Protein AF-A0A7W0FEU5-F1 (afdb_monomer_lite)

Secondary structure (DSSP, 8-state):
--PPPPPP--GGGSTTTGGG-S-SSHHHHHHHHHHHHHHHHHHHHHHHHHHHHHHHHHTT-S--HHHHHHHHHHHHHHHHHHHHHHHHHHHHHHHHHHTT-

Foldseek 3Di:
DDDDDDDDDDPPVVVVVVVVPPDPPVVVLVVLVVVLVVLVVVLVVLVVVLVVLVVCVVVVHPRPPVVSVVSVVVSVVSVVVSVVSVVVNVVVVVVVVVVPD

Structure (mmCIF, N/CA/C/O backbone):
data_AF-A0A7W0FEU5-F1
#
_entry.id   AF-A0A7W0FEU5-F1
#
loop_
_atom_site.group_PDB
_atom_site.id
_atom_site.type_symbol
_atom_site.label_atom_id
_atom_site.label_alt_id
_atom_site.label_comp_id
_atom_site.label_asym_id
_atom_site.label_entity_id
_atom_site.label_seq_id
_atom_site.pdbx_PDB_ins_code
_atom_site.Cartn_x
_atom_site.Cartn_y
_atom_site.Cartn_z
_atom_site.occupancy
_atom_site.B_iso_or_equiv
_atom_site.auth_seq_id
_atom_site.auth_comp_id
_atom_site.auth_asym_id
_atom_site.auth_atom_id
_atom_site.pdbx_PDB_model_num
ATOM 1 N N . MET A 1 1 ? 15.099 -26.001 -77.470 1.00 46.97 1 MET A N 1
ATOM 2 C CA . MET A 1 1 ? 14.766 -26.520 -76.127 1.00 46.97 1 MET A CA 1
ATOM 3 C C . MET A 1 1 ? 15.702 -25.828 -75.138 1.00 46.97 1 MET A C 1
ATOM 5 O O . MET A 1 1 ? 16.826 -26.270 -74.965 1.00 46.97 1 MET A O 1
ATOM 9 N N . THR A 1 2 ? 15.308 -24.669 -74.606 1.00 57.28 2 THR A N 1
ATOM 10 C CA . THR A 1 2 ? 16.113 -23.875 -73.659 1.00 57.28 2 THR A CA 1
ATOM 11 C C . THR A 1 2 ? 15.321 -23.756 -72.366 1.00 57.28 2 THR A C 1
ATOM 13 O O . THR A 1 2 ? 14.215 -23.220 -72.366 1.00 57.28 2 THR A O 1
ATOM 16 N N . ILE A 1 3 ? 15.852 -24.331 -71.294 1.00 50.53 3 ILE A N 1
ATOM 17 C CA . ILE A 1 3 ? 15.220 -24.365 -69.974 1.00 50.53 3 ILE A CA 1
ATOM 18 C C . ILE A 1 3 ? 15.461 -22.994 -69.316 1.00 50.53 3 ILE A C 1
ATOM 20 O O . ILE A 1 3 ? 16.615 -22.565 -69.280 1.00 50.53 3 ILE A O 1
ATOM 24 N N . PRO A 1 4 ? 14.433 -22.273 -68.834 1.00 60.44 4 PRO A N 1
ATOM 25 C CA . PRO A 1 4 ? 14.640 -20.993 -68.162 1.00 60.44 4 PRO A CA 1
ATOM 26 C C . PRO A 1 4 ? 15.314 -21.186 -66.793 1.00 60.44 4 PRO A C 1
ATOM 28 O O .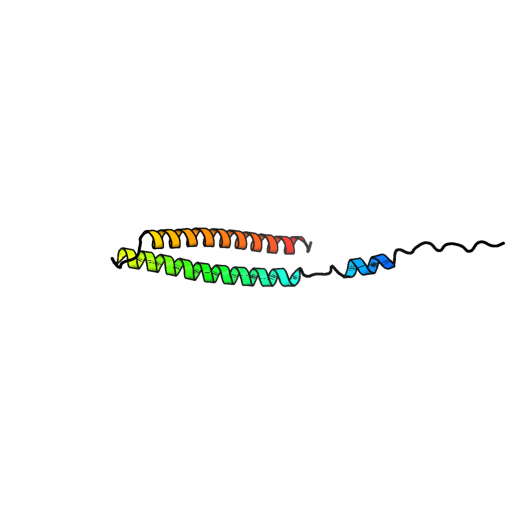 PRO A 1 4 ? 14.955 -22.084 -66.030 1.00 60.44 4 PRO A O 1
ATOM 31 N N . SER A 1 5 ? 16.295 -20.330 -66.496 1.00 60.16 5 SER A N 1
ATOM 32 C CA . SER A 1 5 ? 17.046 -20.301 -65.238 1.00 60.16 5 SER A CA 1
ATOM 33 C C . SER A 1 5 ? 16.161 -19.900 -64.055 1.00 60.16 5 SER A C 1
ATOM 35 O O . SER A 1 5 ? 15.423 -18.919 -64.125 1.00 60.16 5 SER A O 1
ATOM 37 N N . ILE A 1 6 ? 16.279 -20.631 -62.947 1.00 58.06 6 ILE A N 1
ATOM 38 C CA . ILE A 1 6 ? 15.678 -20.275 -61.659 1.00 58.06 6 ILE A CA 1
ATOM 39 C C . ILE A 1 6 ? 16.529 -19.199 -60.969 1.00 58.06 6 ILE A C 1
ATOM 41 O O . ILE A 1 6 ? 17.709 -19.403 -60.690 1.00 58.06 6 ILE A O 1
ATOM 45 N N . SER A 1 7 ? 15.941 -18.032 -60.714 1.00 67.62 7 SER A N 1
ATOM 46 C CA . SER A 1 7 ? 16.590 -16.961 -59.951 1.00 67.62 7 SER A CA 1
ATOM 47 C C . SER A 1 7 ? 16.774 -17.378 -58.485 1.00 67.62 7 SER A C 1
ATOM 49 O O . SER A 1 7 ? 15.842 -17.940 -57.902 1.00 67.62 7 SER A O 1
ATOM 51 N N . PRO A 1 8 ? 17.928 -17.094 -57.852 1.00 60.75 8 PRO A N 1
ATOM 52 C CA . PRO A 1 8 ? 18.109 -17.355 -56.432 1.00 60.75 8 PRO A CA 1
ATOM 53 C C . PRO A 1 8 ? 17.213 -16.418 -55.617 1.00 60.75 8 PRO A C 1
ATOM 55 O O . PRO A 1 8 ? 17.162 -15.211 -55.856 1.00 60.75 8 PRO A O 1
ATOM 58 N N . LEU A 1 9 ? 16.499 -16.999 -54.654 1.00 55.06 9 LEU A N 1
ATOM 59 C CA . LEU A 1 9 ? 15.643 -16.294 -53.711 1.00 55.06 9 LEU A CA 1
ATOM 60 C C . LEU A 1 9 ? 16.505 -15.328 -52.886 1.00 55.06 9 LEU A C 1
ATOM 62 O O . LEU A 1 9 ? 17.255 -15.745 -52.004 1.00 55.06 9 LEU A O 1
ATOM 66 N N . THR A 1 10 ? 16.434 -14.035 -53.195 1.00 64.12 10 THR A N 1
ATOM 67 C CA . THR A 1 10 ? 17.091 -13.004 -52.395 1.00 64.12 10 THR A CA 1
ATOM 68 C C . THR A 1 10 ? 16.363 -12.879 -51.058 1.00 64.12 10 THR A C 1
ATOM 70 O O . THR A 1 10 ? 15.138 -12.795 -50.979 1.00 64.12 10 THR A O 1
ATOM 73 N N . THR A 1 11 ? 17.127 -12.861 -49.970 1.00 61.09 11 THR A N 1
ATOM 74 C CA . THR A 1 11 ? 16.644 -12.765 -48.582 1.00 61.09 11 THR A CA 1
ATOM 75 C C . THR A 1 11 ? 16.089 -11.381 -48.216 1.00 61.09 11 THR A C 1
ATOM 77 O O . THR A 1 11 ? 15.780 -11.121 -47.054 1.00 61.09 11 THR A O 1
ATOM 80 N N . SER A 1 12 ? 15.875 -10.500 -49.199 1.00 53.53 12 SER A N 1
ATOM 81 C CA . SER A 1 12 ? 15.298 -9.161 -49.031 1.00 53.53 12 SER A CA 1
ATOM 82 C C . SER A 1 12 ? 13.858 -9.174 -48.494 1.00 53.53 12 SER A C 1
ATOM 84 O O . SER A 1 12 ? 13.399 -8.165 -47.968 1.00 53.53 12 SER A O 1
ATOM 86 N N . GLY A 1 13 ? 13.154 -10.312 -48.559 1.00 51.88 13 GLY A N 1
ATOM 87 C CA . GLY A 1 13 ? 11.824 -10.490 -47.959 1.00 51.88 13 GLY A CA 1
ATOM 88 C C . GLY A 1 13 ? 11.819 -10.732 -46.442 1.00 51.88 13 GLY A C 1
ATOM 89 O O . GLY A 1 13 ? 10.786 -10.552 -45.805 1.00 51.88 13 GLY A O 1
ATOM 90 N N . LEU A 1 14 ? 12.955 -11.098 -45.833 1.00 52.03 14 LEU A N 1
ATOM 91 C CA . LEU A 1 14 ? 13.041 -11.322 -44.380 1.00 52.03 14 LEU A CA 1
ATOM 92 C C . LEU A 1 14 ? 13.379 -10.045 -43.597 1.00 52.03 14 LEU A C 1
ATOM 94 O O . LEU A 1 14 ? 13.237 -10.011 -42.376 1.00 52.03 14 LEU A O 1
ATOM 98 N N . GLN A 1 15 ? 13.763 -8.967 -44.285 1.00 48.62 15 GLN A N 1
ATOM 99 C CA . GLN A 1 15 ? 14.112 -7.700 -43.641 1.00 48.62 15 GLN A CA 1
ATOM 100 C C . GLN A 1 15 ? 12.879 -6.909 -43.160 1.00 48.62 15 GLN A C 1
ATOM 102 O O . GLN A 1 15 ? 13.001 -6.080 -42.262 1.00 48.62 15 GLN A O 1
ATOM 107 N N . GLY A 1 16 ? 11.681 -7.222 -43.674 1.00 46.91 16 GLY A N 1
ATOM 108 C CA . GLY A 1 16 ? 10.416 -6.636 -43.209 1.00 46.91 16 GLY A CA 1
ATOM 109 C C . GLY A 1 16 ? 9.883 -7.232 -41.899 1.00 46.91 16 GLY A C 1
ATOM 110 O O . GLY A 1 16 ? 9.150 -6.563 -41.178 1.00 46.91 16 GLY A O 1
ATOM 111 N N . VAL A 1 17 ? 10.281 -8.460 -41.540 1.00 51.41 17 VAL A N 1
ATOM 112 C CA . VAL A 1 17 ? 9.819 -9.122 -40.300 1.00 51.41 17 VAL A CA 1
ATOM 113 C C . VAL A 1 17 ? 10.659 -8.702 -39.085 1.00 51.41 17 VAL A C 1
ATOM 115 O O . VAL A 1 17 ? 10.178 -8.727 -37.956 1.00 51.41 17 VAL A O 1
ATOM 118 N N . ALA A 1 18 ? 11.884 -8.212 -39.301 1.00 47.53 18 ALA A N 1
ATOM 119 C CA . ALA A 1 18 ? 12.717 -7.646 -38.237 1.00 47.53 18 ALA A CA 1
ATOM 120 C C . ALA A 1 18 ? 12.283 -6.228 -37.804 1.00 47.53 18 ALA A C 1
ATOM 122 O O . ALA A 1 18 ? 12.719 -5.741 -36.762 1.00 47.53 18 ALA A O 1
ATOM 123 N N . GLN A 1 19 ? 11.416 -5.560 -38.575 1.00 47.62 19 GLN A N 1
ATOM 124 C CA . GLN A 1 19 ? 11.014 -4.169 -38.333 1.00 47.62 19 GLN A CA 1
ATOM 125 C C . GLN A 1 19 ? 9.660 -4.023 -37.614 1.00 47.62 19 GLN A C 1
ATOM 127 O O . GLN A 1 19 ? 9.200 -2.906 -37.398 1.00 47.62 19 GLN A O 1
ATOM 132 N N . GLY A 1 20 ? 9.047 -5.135 -37.191 1.00 43.97 20 GLY A N 1
ATOM 133 C CA . GLY A 1 20 ? 7.858 -5.147 -36.326 1.00 43.97 20 GLY A CA 1
ATOM 134 C C . GLY A 1 20 ? 8.165 -5.256 -34.828 1.00 43.97 20 GLY A C 1
ATOM 135 O O . GLY A 1 20 ? 7.256 -5.160 -34.011 1.00 43.97 20 GLY A O 1
ATOM 136 N N . LEU A 1 21 ? 9.435 -5.445 -34.451 1.00 51.53 21 LEU A N 1
ATOM 137 C CA . LEU A 1 21 ? 9.851 -5.663 -33.061 1.00 51.53 21 LEU A CA 1
ATOM 138 C C . LEU A 1 21 ? 10.707 -4.511 -32.515 1.00 51.53 21 LEU A C 1
ATOM 140 O O . LEU A 1 21 ? 11.580 -4.712 -31.674 1.00 51.53 21 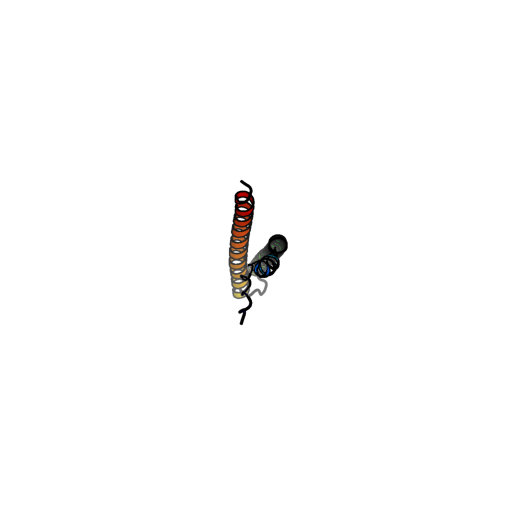LEU A O 1
ATOM 144 N N . LYS A 1 22 ? 10.474 -3.282 -32.990 1.00 48.66 22 LYS A N 1
ATOM 145 C CA . LYS A 1 22 ? 11.077 -2.086 -32.398 1.00 48.66 22 LYS A CA 1
ATOM 146 C C . LYS A 1 22 ? 10.112 -1.467 -31.383 1.00 48.66 22 LYS A C 1
ATOM 148 O O . LYS A 1 22 ? 9.331 -0.578 -31.691 1.00 48.66 22 LYS A O 1
ATOM 153 N N . THR A 1 23 ? 10.261 -1.950 -30.150 1.00 49.53 23 THR A N 1
ATOM 154 C CA . THR A 1 23 ? 10.193 -1.128 -28.933 1.00 49.53 23 THR A CA 1
ATOM 155 C C . THR A 1 23 ? 8.801 -0.761 -28.398 1.00 49.53 23 THR A C 1
ATOM 157 O O . THR A 1 23 ? 8.397 0.394 -28.395 1.00 49.53 23 THR A O 1
ATOM 160 N N . THR A 1 24 ? 8.159 -1.725 -27.730 1.00 50.94 24 THR A N 1
ATOM 161 C CA . THR A 1 24 ? 7.272 -1.472 -26.566 1.00 50.94 24 THR A CA 1
ATOM 162 C C . THR A 1 24 ? 8.073 -1.506 -25.248 1.00 50.94 24 THR A C 1
ATOM 164 O O . THR A 1 24 ? 7.560 -1.867 -24.194 1.00 50.94 24 THR A O 1
ATOM 167 N N . ALA A 1 25 ? 9.376 -1.201 -25.284 1.00 55.31 25 ALA A N 1
ATOM 168 C CA . ALA A 1 25 ? 10.215 -1.189 -24.080 1.00 55.31 25 ALA A CA 1
ATOM 169 C C . ALA A 1 25 ? 10.161 0.166 -23.354 1.00 55.31 25 ALA A C 1
ATOM 171 O O . ALA A 1 25 ? 10.192 0.197 -22.130 1.00 55.31 25 ALA A O 1
ATOM 172 N N . THR A 1 26 ? 10.006 1.276 -24.085 1.00 52.84 26 THR A N 1
ATOM 173 C CA . THR A 1 26 ? 10.030 2.628 -23.503 1.00 52.84 26 THR A CA 1
ATOM 174 C C . THR A 1 26 ? 8.786 2.931 -22.662 1.00 52.84 26 THR A C 1
ATOM 176 O O . THR A 1 26 ? 8.906 3.501 -21.585 1.00 52.84 26 THR A O 1
ATOM 179 N N . THR A 1 27 ? 7.601 2.468 -23.075 1.00 55.38 27 THR A N 1
ATOM 180 C CA . THR A 1 27 ? 6.350 2.669 -22.314 1.00 55.38 27 THR A CA 1
ATOM 181 C C . THR A 1 27 ? 6.316 1.867 -21.009 1.00 55.38 27 THR A C 1
ATOM 183 O O . THR A 1 27 ? 5.670 2.280 -20.049 1.00 55.38 27 THR A O 1
ATOM 186 N N . LYS A 1 28 ? 7.024 0.727 -20.949 1.00 57.53 28 LYS A N 1
ATOM 187 C CA . LYS A 1 28 ? 7.024 -0.180 -19.790 1.00 57.53 28 LYS A CA 1
ATOM 188 C C . LYS A 1 28 ? 7.739 0.417 -18.573 1.00 57.53 28 LYS A C 1
ATOM 190 O O . LYS A 1 28 ? 7.376 0.112 -17.440 1.00 57.53 28 LYS A O 1
ATOM 195 N N . THR A 1 29 ? 8.747 1.259 -18.795 1.00 58.31 29 THR A N 1
ATOM 196 C CA . THR A 1 29 ? 9.514 1.886 -17.710 1.00 58.31 29 THR A CA 1
ATOM 197 C C . THR A 1 29 ? 8.719 3.000 -17.026 1.00 58.31 29 THR A C 1
ATOM 199 O O . THR A 1 29 ? 8.743 3.077 -15.801 1.00 58.31 29 THR A O 1
ATOM 202 N N . GLU A 1 30 ? 7.955 3.801 -17.782 1.00 63.16 30 GLU A N 1
ATOM 203 C CA . GLU A 1 30 ? 7.055 4.812 -17.198 1.00 63.16 30 GLU A CA 1
ATOM 204 C C . GLU A 1 30 ? 5.899 4.163 -16.425 1.00 63.16 30 GLU A C 1
ATOM 206 O O . GLU A 1 30 ? 5.680 4.486 -15.259 1.00 63.16 30 GLU A O 1
ATOM 211 N N . THR A 1 31 ? 5.255 3.137 -16.997 1.00 70.31 31 THR A N 1
ATOM 212 C CA . THR A 1 31 ? 4.164 2.414 -16.309 1.00 70.31 31 THR A CA 1
ATOM 213 C C . THR A 1 31 ? 4.605 1.723 -15.015 1.00 70.31 31 THR A C 1
ATOM 215 O O . THR A 1 31 ? 3.814 1.607 -14.076 1.00 70.31 31 THR A O 1
ATOM 218 N N . LEU A 1 32 ? 5.863 1.278 -14.916 1.00 71.38 32 LEU A N 1
ATOM 219 C CA . LEU A 1 32 ? 6.408 0.709 -13.677 1.00 71.38 32 LEU A CA 1
ATOM 220 C C . LEU A 1 32 ? 6.593 1.763 -12.574 1.00 71.38 32 LEU A C 1
ATOM 222 O O . LEU A 1 32 ? 6.330 1.466 -11.408 1.00 71.38 32 LEU A O 1
ATOM 226 N N . GLY A 1 33 ? 7.010 2.982 -12.928 1.00 79.31 33 GLY A N 1
ATOM 227 C CA . GLY A 1 33 ? 7.126 4.098 -11.985 1.00 79.31 33 GLY A CA 1
ATOM 228 C C . GLY A 1 33 ? 5.769 4.545 -11.435 1.00 79.31 33 GLY A C 1
ATOM 229 O O . GLY A 1 33 ? 5.630 4.761 -10.229 1.00 79.31 33 GLY A O 1
ATOM 230 N N . ASP A 1 34 ? 4.747 4.598 -12.291 1.00 81.31 34 ASP A N 1
ATOM 231 C CA . ASP A 1 34 ? 3.367 4.881 -11.876 1.00 81.31 34 ASP A CA 1
ATOM 232 C C . ASP A 1 34 ? 2.825 3.802 -10.933 1.00 81.31 34 ASP A C 1
ATOM 234 O O . ASP A 1 34 ? 2.240 4.106 -9.891 1.00 81.31 34 ASP A O 1
ATOM 238 N N . THR A 1 35 ? 3.097 2.531 -11.243 1.00 80.94 35 THR A N 1
ATOM 239 C CA . THR A 1 35 ? 2.708 1.398 -10.391 1.00 80.94 35 THR A CA 1
ATOM 240 C C . THR A 1 35 ? 3.379 1.486 -9.016 1.00 80.94 35 THR A C 1
ATOM 242 O O . THR A 1 35 ? 2.731 1.265 -7.995 1.00 80.94 35 THR A O 1
ATOM 245 N N . PHE A 1 36 ? 4.660 1.860 -8.949 1.00 82.88 36 PHE A N 1
ATOM 246 C CA . PHE A 1 36 ? 5.355 2.048 -7.673 1.00 82.88 36 PHE A CA 1
ATOM 247 C C . PHE A 1 36 ? 4.774 3.208 -6.853 1.00 82.88 36 PHE A C 1
ATOM 249 O O . PHE A 1 36 ? 4.560 3.053 -5.652 1.00 82.88 36 PHE A O 1
ATOM 256 N N . ASN A 1 37 ? 4.437 4.334 -7.489 1.00 85.25 37 ASN A N 1
ATOM 257 C CA . ASN A 1 37 ? 3.737 5.434 -6.819 1.00 85.25 37 ASN A CA 1
ATOM 258 C C . ASN A 1 37 ? 2.377 4.997 -6.256 1.00 85.25 37 ASN A C 1
ATOM 260 O O . ASN A 1 37 ? 2.019 5.364 -5.137 1.00 85.25 37 ASN A O 1
ATOM 264 N N . GLN A 1 38 ? 1.619 4.184 -6.993 1.00 85.25 38 GLN A N 1
ATOM 265 C CA . GLN A 1 38 ? 0.359 3.625 -6.498 1.00 85.25 38 GLN A CA 1
ATOM 266 C C . GLN A 1 38 ? 0.569 2.708 -5.288 1.00 85.25 38 GLN A C 1
ATOM 268 O O . GLN A 1 38 ? -0.169 2.813 -4.311 1.00 85.25 38 GLN A O 1
ATOM 273 N N . VAL A 1 39 ? 1.593 1.852 -5.322 1.00 83.56 39 VAL A N 1
ATOM 274 C CA . VAL A 1 39 ? 1.950 0.964 -4.204 1.00 83.56 39 VAL A CA 1
ATOM 275 C C . VAL A 1 39 ? 2.376 1.764 -2.971 1.00 83.56 39 VAL A C 1
ATOM 277 O O . VAL A 1 39 ? 1.958 1.433 -1.866 1.00 83.56 39 VAL A O 1
ATOM 280 N N . LEU A 1 40 ? 3.145 2.843 -3.138 1.00 86.56 40 LEU A N 1
ATOM 281 C CA . LEU A 1 40 ? 3.520 3.730 -2.033 1.00 86.56 40 LEU A CA 1
ATOM 282 C C . LEU A 1 40 ? 2.306 4.422 -1.405 1.00 86.56 40 LEU A C 1
ATOM 284 O O . LEU A 1 40 ? 2.196 4.466 -0.181 1.00 86.56 40 LEU A O 1
ATOM 288 N N . ASN A 1 41 ? 1.374 4.918 -2.222 1.00 88.19 41 ASN A N 1
ATOM 289 C CA . ASN A 1 41 ? 0.130 5.505 -1.719 1.00 88.19 41 ASN A CA 1
ATOM 290 C C . ASN A 1 41 ? -0.708 4.474 -0.951 1.00 88.19 41 ASN A C 1
ATOM 292 O O . ASN A 1 41 ? -1.153 4.753 0.161 1.00 88.19 41 ASN A O 1
ATOM 296 N N . LYS A 1 42 ? -0.853 3.263 -1.505 1.00 85.00 42 LYS A N 1
ATOM 297 C CA . LYS A 1 42 ? -1.528 2.128 -0.855 1.00 85.00 42 LYS A CA 1
ATOM 298 C C . LYS A 1 42 ? -0.879 1.761 0.479 1.00 85.00 42 LYS A C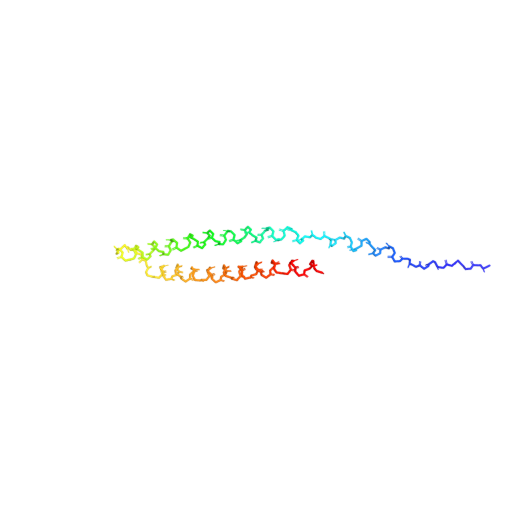 1
ATOM 300 O O . LYS A 1 42 ? -1.585 1.520 1.449 1.00 85.00 42 LYS A O 1
ATOM 305 N N . LEU A 1 43 ? 0.451 1.734 0.541 1.00 86.12 43 LEU A N 1
ATOM 306 C CA . LEU A 1 43 ? 1.193 1.433 1.763 1.00 86.12 43 LEU A CA 1
ATOM 307 C C . LEU A 1 43 ? 0.979 2.512 2.830 1.00 86.12 43 LEU A C 1
ATOM 309 O O . LEU A 1 43 ? 0.739 2.185 3.986 1.00 86.12 43 LEU A O 1
ATOM 313 N N . ASN A 1 44 ? 1.024 3.790 2.451 1.00 88.00 44 ASN A N 1
ATOM 314 C CA . ASN A 1 44 ? 0.775 4.892 3.380 1.00 88.00 44 ASN A CA 1
ATOM 315 C C . ASN A 1 44 ? -0.651 4.838 3.958 1.00 88.00 44 ASN A C 1
ATOM 317 O O . ASN A 1 44 ? -0.851 5.012 5.162 1.00 88.00 44 ASN A O 1
ATOM 321 N N . GLU A 1 45 ? -1.636 4.543 3.109 1.00 87.25 45 GLU A N 1
ATOM 322 C CA . GLU A 1 45 ? -3.032 4.357 3.509 1.00 87.25 45 GLU A CA 1
ATOM 323 C C . GLU A 1 45 ? -3.196 3.139 4.433 1.00 87.25 45 GLU A C 1
ATOM 325 O O . GLU A 1 45 ? -3.786 3.251 5.506 1.00 87.25 45 GLU A O 1
ATOM 330 N N . SER A 1 46 ? -2.594 2.003 4.070 1.00 83.88 46 SER A N 1
ATOM 331 C CA . SER A 1 46 ? -2.603 0.768 4.862 1.00 83.88 46 SER A CA 1
ATOM 332 C C . SER A 1 46 ? -1.944 0.953 6.230 1.00 83.88 46 SER A C 1
ATOM 334 O O . SER A 1 46 ? -2.481 0.497 7.237 1.00 83.88 46 SER A O 1
ATOM 336 N N . SER A 1 47 ? -0.808 1.653 6.289 1.00 81.50 47 SER A N 1
ATOM 337 C CA . SER A 1 47 ? -0.092 1.922 7.538 1.00 81.50 47 SER A CA 1
ATOM 338 C C . SER A 1 47 ? -0.898 2.849 8.451 1.00 81.50 47 SER A C 1
ATOM 340 O O . SER A 1 47 ? -1.042 2.568 9.637 1.00 81.50 47 SER A O 1
ATOM 342 N N . THR A 1 48 ? -1.505 3.900 7.889 1.00 87.12 48 THR A N 1
ATOM 343 C CA . THR A 1 48 ? -2.381 4.820 8.635 1.00 87.12 48 THR A CA 1
ATOM 344 C C . THR A 1 48 ? -3.628 4.104 9.162 1.00 87.12 48 THR A C 1
ATOM 346 O O . THR A 1 48 ? -4.064 4.345 10.289 1.00 87.12 48 THR A O 1
ATOM 349 N N . ASN A 1 49 ? -4.210 3.203 8.365 1.00 82.75 49 ASN A N 1
ATOM 350 C CA . ASN A 1 49 ? -5.363 2.409 8.775 1.00 82.75 49 ASN A CA 1
ATOM 351 C C . ASN A 1 49 ? -5.005 1.437 9.909 1.00 82.75 49 ASN A C 1
ATOM 353 O O . ASN A 1 49 ? -5.723 1.370 10.905 1.00 82.75 49 ASN A O 1
ATOM 357 N N . ALA A 1 50 ? -3.870 0.739 9.803 1.00 76.38 50 ALA A N 1
ATOM 358 C CA . ALA A 1 50 ? -3.379 -0.142 10.858 1.00 76.38 50 ALA A CA 1
ATOM 359 C C . ALA A 1 50 ? -3.150 0.623 12.175 1.00 76.38 50 ALA A C 1
ATOM 361 O O . ALA A 1 50 ? -3.651 0.197 13.214 1.00 76.38 50 ALA A O 1
ATOM 362 N N . ASP A 1 51 ? -2.496 1.789 12.134 1.00 79.88 51 ASP A N 1
ATOM 363 C CA . ASP A 1 51 ? -2.294 2.638 13.319 1.00 79.88 51 ASP A CA 1
ATOM 364 C C . ASP A 1 51 ? -3.621 3.132 13.917 1.00 79.88 51 ASP A C 1
ATOM 366 O O . ASP A 1 51 ? -3.798 3.154 15.140 1.00 79.88 51 ASP A O 1
ATOM 370 N N . SER A 1 52 ? -4.589 3.489 13.069 1.00 83.44 52 SER A N 1
ATOM 371 C CA . SER A 1 52 ? -5.937 3.873 13.498 1.00 83.44 52 SER A CA 1
ATOM 372 C C . SER A 1 52 ? -6.662 2.721 14.197 1.00 83.44 52 SER A C 1
ATOM 374 O O . SER A 1 52 ? -7.238 2.914 15.269 1.00 83.44 52 SER A O 1
ATOM 376 N N . LEU A 1 53 ? -6.610 1.514 13.633 1.00 78.06 53 LEU A N 1
ATOM 377 C CA . LEU A 1 53 ? -7.225 0.314 14.199 1.00 78.06 53 LEU A CA 1
ATOM 378 C C . LEU A 1 53 ? -6.583 -0.076 15.535 1.00 78.06 53 LEU A C 1
ATOM 380 O O . LEU A 1 53 ? -7.300 -0.330 16.503 1.00 78.06 53 LEU A O 1
ATOM 384 N N . VAL A 1 54 ? -5.251 -0.030 15.628 1.00 77.88 54 VAL A N 1
ATOM 385 C CA . VAL A 1 54 ? -4.508 -0.242 16.882 1.00 77.88 54 VAL A CA 1
ATOM 386 C C . VAL A 1 54 ? -4.903 0.798 17.934 1.00 77.88 54 VAL A C 1
ATOM 388 O O . VAL A 1 54 ? -5.175 0.446 19.081 1.00 77.88 54 VAL A O 1
ATOM 391 N N . THR 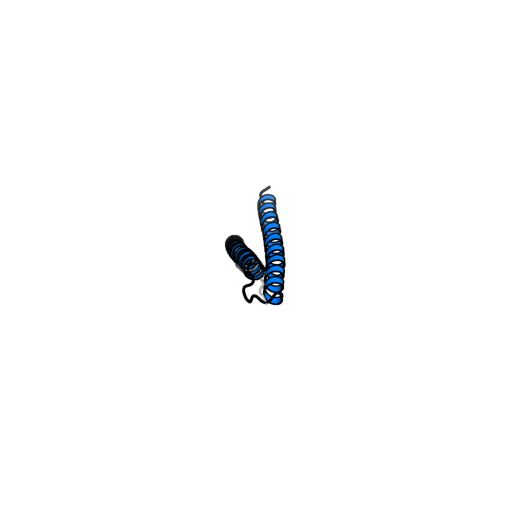A 1 55 ? -4.998 2.073 17.551 1.00 78.69 55 THR A N 1
ATOM 392 C CA . THR A 1 55 ? -5.385 3.160 18.463 1.00 78.69 55 THR A CA 1
ATOM 393 C C . THR A 1 55 ? -6.823 2.998 18.952 1.00 78.69 55 THR A C 1
ATOM 395 O O . THR A 1 55 ? -7.111 3.210 20.131 1.00 78.69 55 THR A O 1
ATOM 398 N N . GLN A 1 56 ? -7.745 2.604 18.073 1.00 77.38 56 GLN A N 1
ATOM 399 C CA . GLN A 1 56 ? -9.144 2.375 18.427 1.00 77.38 56 GLN A CA 1
ATOM 400 C C . GLN A 1 56 ? -9.316 1.149 19.332 1.00 77.38 56 GLN A C 1
ATOM 402 O O . GLN A 1 56 ? -10.083 1.225 20.296 1.00 77.38 56 GLN A O 1
ATOM 407 N N . LEU A 1 57 ? -8.553 0.079 19.086 1.00 72.88 57 LEU A N 1
ATOM 408 C CA . LEU A 1 57 ? -8.491 -1.095 19.955 1.00 72.88 57 LEU A CA 1
ATOM 409 C C . LEU A 1 57 ? -7.949 -0.725 21.346 1.00 72.88 57 LEU A C 1
ATOM 411 O O . LEU A 1 57 ? -8.567 -1.049 22.358 1.00 72.88 57 LEU A O 1
ATOM 415 N N . ALA A 1 58 ? -6.845 0.027 21.410 1.00 75.50 58 ALA A N 1
ATOM 416 C CA . ALA A 1 58 ? -6.262 0.505 22.667 1.00 75.50 58 ALA A CA 1
ATOM 417 C C . ALA A 1 58 ? -7.184 1.479 23.429 1.00 75.50 58 ALA A C 1
ATOM 419 O O . ALA A 1 58 ? -7.149 1.536 24.656 1.00 75.50 58 ALA A O 1
ATOM 420 N N . SER A 1 59 ? -8.039 2.216 22.712 1.00 79.19 59 SER A N 1
ATOM 421 C CA . SER A 1 59 ? -9.038 3.134 23.283 1.00 79.19 59 SER A CA 1
ATOM 422 C C . SER A 1 59 ? -10.298 2.425 23.802 1.00 79.19 59 SER A C 1
ATOM 424 O O . SER A 1 59 ? -11.221 3.092 24.268 1.00 79.19 59 SER A O 1
ATOM 426 N N . GLY A 1 60 ? -10.376 1.093 23.698 1.00 67.38 60 GLY A N 1
ATOM 427 C CA . GLY A 1 60 ? -11.521 0.308 24.163 1.00 67.38 60 GLY A CA 1
ATOM 428 C C . GLY A 1 60 ? -12.771 0.425 23.283 1.00 67.38 60 GLY A C 1
ATOM 429 O O . GLY A 1 60 ? -13.864 0.071 23.727 1.00 67.38 60 GLY A O 1
ATOM 430 N N . LYS A 1 61 ? -12.647 0.927 22.043 1.00 66.19 61 LYS A N 1
ATOM 431 C CA . LYS A 1 61 ? -13.733 0.842 21.054 1.00 66.19 61 LYS A CA 1
ATOM 432 C C . LYS A 1 61 ? -13.865 -0.611 20.583 1.00 66.19 61 LYS A C 1
ATOM 434 O O . LYS A 1 61 ? -12.878 -1.336 20.566 1.00 66.19 61 LYS A O 1
ATOM 439 N N . ASN A 1 62 ? -15.080 -1.026 20.202 1.00 59.91 62 ASN A N 1
ATOM 440 C CA . ASN A 1 62 ? -15.364 -2.346 19.616 1.00 59.91 62 ASN A CA 1
ATOM 441 C C . ASN A 1 62 ? -14.639 -2.490 18.267 1.00 59.91 62 ASN A C 1
ATOM 443 O O . ASN A 1 62 ? -15.224 -2.263 17.212 1.00 59.91 62 ASN A O 1
ATOM 447 N N . VAL A 1 63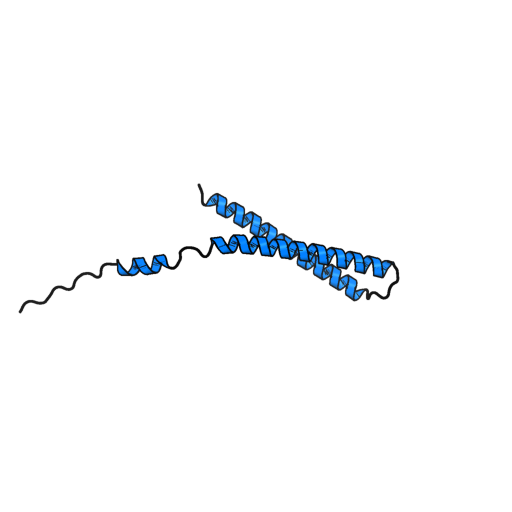 ? -13.353 -2.807 18.315 1.00 64.94 63 VAL A N 1
ATOM 448 C CA . VAL A 1 63 ? -12.554 -3.226 17.170 1.00 64.94 63 VAL A CA 1
ATOM 449 C C . VAL A 1 63 ? -12.201 -4.676 17.430 1.00 64.94 63 VAL A C 1
ATOM 451 O O . VAL A 1 63 ? -11.712 -5.003 18.513 1.00 64.94 63 VAL A O 1
ATOM 454 N N . ASP A 1 64 ? -12.495 -5.550 16.473 1.00 72.44 64 ASP A N 1
ATOM 455 C CA . ASP A 1 64 ? -12.118 -6.949 16.590 1.00 72.44 64 ASP A CA 1
ATOM 456 C C . ASP A 1 64 ? -10.588 -7.048 16.524 1.00 72.44 64 ASP A C 1
ATOM 458 O O . ASP A 1 64 ? -9.940 -6.498 15.631 1.00 72.44 64 ASP A O 1
ATOM 462 N N . VAL A 1 65 ? -9.990 -7.747 17.488 1.00 75.19 65 VAL A N 1
ATOM 463 C CA . VAL A 1 65 ? -8.548 -8.020 17.509 1.00 75.19 65 VAL A CA 1
ATOM 464 C C . VAL A 1 65 ? -8.130 -8.742 16.223 1.00 75.19 65 VAL A C 1
ATOM 466 O O . VAL A 1 65 ? -7.026 -8.513 15.724 1.00 75.19 65 VAL A O 1
ATOM 469 N N . ALA A 1 66 ? -9.021 -9.567 15.659 1.00 79.75 66 ALA A N 1
ATOM 470 C CA . ALA A 1 66 ? -8.804 -10.230 14.380 1.00 79.75 66 ALA A CA 1
ATOM 471 C C . ALA A 1 66 ? -8.615 -9.225 13.232 1.00 79.75 66 ALA A C 1
ATOM 473 O O . ALA A 1 66 ? -7.682 -9.385 12.447 1.00 79.75 66 ALA A O 1
ATOM 474 N N . ASP A 1 67 ? -9.413 -8.155 13.173 1.00 77.94 67 ASP A N 1
ATOM 475 C CA . ASP A 1 67 ? -9.309 -7.130 12.126 1.00 77.94 67 ASP A CA 1
ATOM 476 C C . ASP A 1 67 ? -7.992 -6.354 12.216 1.00 77.94 67 ASP A C 1
ATOM 478 O O . ASP A 1 67 ? -7.348 -6.099 11.199 1.00 77.94 67 ASP A O 1
ATOM 482 N N . VAL A 1 68 ? -7.536 -6.026 13.431 1.00 81.62 68 VAL A N 1
ATOM 483 C CA . VAL A 1 68 ? -6.232 -5.368 13.633 1.00 81.62 68 VAL A CA 1
ATOM 484 C C . VAL A 1 68 ? -5.088 -6.277 13.181 1.00 81.62 68 VAL A C 1
ATOM 486 O O . VAL A 1 68 ? -4.150 -5.824 12.523 1.00 81.62 68 VAL A O 1
ATOM 489 N N . MET A 1 69 ? -5.168 -7.570 13.505 1.00 83.06 69 MET A N 1
ATOM 490 C CA . MET A 1 69 ? -4.158 -8.551 13.115 1.00 83.06 69 MET A CA 1
ATOM 491 C C . MET A 1 69 ? -4.133 -8.769 11.596 1.00 83.06 69 MET A C 1
ATOM 493 O O . MET A 1 69 ? -3.051 -8.839 11.009 1.00 83.06 69 MET A O 1
ATOM 497 N N . ILE A 1 70 ? -5.302 -8.824 10.948 1.00 85.94 70 ILE A N 1
ATOM 498 C CA . ILE A 1 70 ? -5.424 -8.910 9.487 1.00 85.94 70 ILE A CA 1
ATOM 499 C C . ILE A 1 70 ? -4.836 -7.657 8.841 1.00 85.94 70 ILE A C 1
ATOM 501 O O . ILE A 1 70 ? -3.957 -7.787 7.993 1.00 85.94 70 ILE A O 1
ATOM 505 N N . ALA A 1 71 ? -5.238 -6.463 9.282 1.00 82.75 71 ALA A N 1
ATOM 506 C CA . ALA A 1 71 ? -4.730 -5.202 8.743 1.00 82.75 71 ALA A CA 1
ATOM 507 C C . ALA A 1 71 ? -3.206 -5.075 8.907 1.00 82.75 71 ALA A C 1
ATOM 509 O O . ALA A 1 71 ? -2.504 -4.645 7.991 1.00 82.75 71 ALA A O 1
ATOM 510 N N . SER A 1 72 ? -2.669 -5.499 10.054 1.00 83.44 72 SER A N 1
ATOM 511 C CA . SER A 1 72 ? -1.224 -5.531 10.297 1.00 83.44 72 SER A CA 1
ATOM 512 C C . SER A 1 72 ? -0.501 -6.518 9.371 1.00 83.44 72 SER A C 1
ATOM 514 O O . SER A 1 72 ? 0.538 -6.179 8.803 1.00 83.44 72 SER A O 1
ATOM 516 N N . THR A 1 73 ? -1.068 -7.710 9.165 1.00 86.62 73 THR A N 1
ATOM 517 C CA . THR A 1 73 ? -0.505 -8.736 8.270 1.00 86.62 73 THR A CA 1
ATOM 518 C C . THR A 1 73 ? -0.551 -8.281 6.810 1.00 86.62 73 THR A C 1
ATOM 520 O O . THR A 1 73 ? 0.429 -8.434 6.083 1.00 86.62 73 THR A O 1
ATOM 523 N N . GLU A 1 74 ? -1.657 -7.676 6.376 1.00 86.94 74 GLU A N 1
ATOM 524 C CA . GLU A 1 74 ? -1.798 -7.108 5.033 1.00 86.94 74 GLU A CA 1
ATOM 525 C C . GLU A 1 74 ? -0.754 -6.013 4.783 1.00 86.94 74 GLU A C 1
ATOM 527 O O . GLU A 1 74 ? -0.113 -5.997 3.730 1.00 86.94 74 GLU A O 1
ATOM 532 N N . ASN A 1 75 ? -0.512 -5.151 5.776 1.00 86.88 75 ASN A N 1
ATOM 533 C CA . ASN A 1 75 ? 0.519 -4.122 5.691 1.00 86.88 75 ASN A CA 1
ATOM 534 C C . ASN A 1 75 ? 1.928 -4.723 5.526 1.00 86.88 75 ASN A C 1
ATOM 536 O O . ASN A 1 75 ? 2.688 -4.263 4.674 1.00 86.88 75 ASN A O 1
ATOM 540 N N . ASP A 1 76 ? 2.269 -5.779 6.279 1.00 88.06 76 ASP A N 1
ATOM 541 C CA . ASP A 1 76 ? 3.563 -6.471 6.144 1.00 88.06 76 ASP A CA 1
ATOM 542 C C . ASP A 1 76 ? 3.737 -7.078 4.742 1.00 88.06 76 ASP A C 1
ATOM 544 O O . ASP A 1 76 ? 4.786 -6.928 4.109 1.00 88.06 76 ASP A O 1
ATOM 548 N N . VAL A 1 77 ? 2.688 -7.710 4.206 1.00 90.50 77 VAL A N 1
ATOM 549 C CA . VAL A 1 77 ? 2.706 -8.273 2.849 1.00 90.50 77 VAL A CA 1
ATOM 5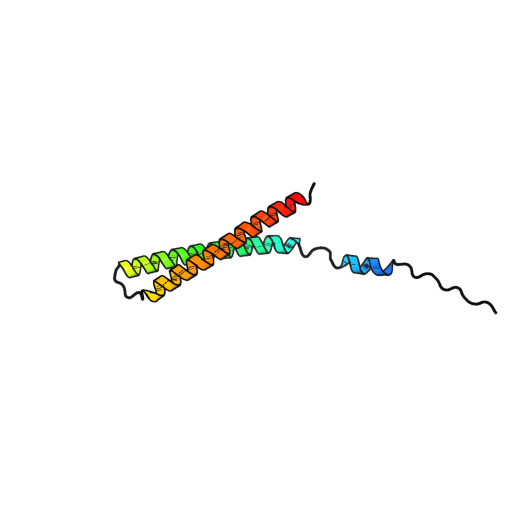50 C C . VAL A 1 77 ? 2.874 -7.171 1.799 1.00 90.50 77 VAL A C 1
ATOM 552 O O . VAL A 1 77 ? 3.747 -7.279 0.934 1.00 90.50 77 VAL A O 1
ATOM 555 N N . ASN A 1 78 ? 2.105 -6.083 1.891 1.00 87.19 78 ASN A N 1
ATOM 556 C CA . ASN A 1 78 ? 2.210 -4.948 0.970 1.00 87.19 78 ASN A CA 1
ATOM 557 C C . ASN A 1 78 ? 3.595 -4.291 1.025 1.00 87.19 78 ASN A C 1
ATOM 559 O O . ASN A 1 78 ? 4.158 -3.944 -0.017 1.00 87.19 78 ASN A O 1
ATOM 563 N N . PHE A 1 79 ? 4.187 -4.175 2.214 1.00 88.62 79 PHE A N 1
ATOM 564 C CA . PHE A 1 79 ? 5.539 -3.653 2.384 1.00 88.62 79 PHE A CA 1
ATOM 565 C C . PHE A 1 79 ? 6.591 -4.525 1.685 1.00 88.62 79 PHE A C 1
ATOM 567 O O . PHE A 1 79 ? 7.451 -4.011 0.964 1.00 88.62 79 PHE A O 1
ATOM 574 N N . ARG A 1 80 ? 6.499 -5.855 1.824 1.00 89.88 80 ARG A N 1
ATOM 575 C CA . ARG A 1 80 ? 7.393 -6.798 1.125 1.00 89.88 80 ARG A CA 1
ATOM 576 C C . ARG A 1 80 ? 7.289 -6.665 -0.390 1.00 89.88 80 ARG A C 1
ATOM 578 O O . ARG A 1 80 ? 8.308 -6.678 -1.081 1.00 89.88 80 ARG A O 1
ATOM 585 N N . VAL A 1 81 ? 6.073 -6.500 -0.910 1.00 89.06 81 VAL A N 1
ATOM 586 C CA . VAL A 1 81 ? 5.846 -6.260 -2.342 1.00 89.06 81 VAL A CA 1
ATOM 587 C C . VAL A 1 81 ? 6.478 -4.934 -2.775 1.00 89.06 81 VAL A C 1
ATOM 589 O O . VAL A 1 81 ? 7.176 -4.894 -3.789 1.00 89.06 81 VAL A O 1
ATOM 592 N N . ALA A 1 82 ? 6.312 -3.863 -1.995 1.00 88.19 82 ALA A N 1
ATOM 593 C CA . ALA A 1 82 ? 6.921 -2.564 -2.279 1.00 88.19 82 ALA A CA 1
ATOM 594 C C . ALA A 1 82 ? 8.459 -2.635 -2.325 1.00 88.19 82 ALA A C 1
ATOM 596 O O . ALA A 1 82 ? 9.074 -2.057 -3.225 1.00 88.19 82 ALA A O 1
ATOM 597 N N . MET A 1 83 ? 9.084 -3.385 -1.409 1.00 90.44 83 MET A N 1
ATOM 598 C CA . MET A 1 83 ? 10.529 -3.636 -1.434 1.00 90.44 83 MET A CA 1
ATOM 599 C C . MET A 1 83 ? 10.964 -4.397 -2.690 1.00 90.44 83 MET A C 1
ATOM 601 O O . MET A 1 83 ? 11.919 -3.984 -3.344 1.00 90.44 83 MET A O 1
ATOM 605 N N . ALA A 1 84 ? 10.232 -5.440 -3.091 1.00 88.38 84 ALA A N 1
ATOM 606 C CA . ALA A 1 84 ? 10.541 -6.186 -4.310 1.00 88.38 84 ALA A CA 1
ATOM 607 C C . ALA A 1 84 ? 10.472 -5.302 -5.571 1.00 88.38 84 ALA A C 1
ATOM 609 O O . ALA A 1 84 ? 11.313 -5.414 -6.467 1.00 88.38 84 ALA A O 1
ATOM 610 N N . ILE A 1 85 ? 9.499 -4.385 -5.637 1.00 86.50 85 ILE A N 1
ATOM 611 C CA . ILE A 1 85 ? 9.396 -3.413 -6.735 1.00 86.50 85 ILE A CA 1
ATOM 612 C C . ILE A 1 85 ? 10.562 -2.423 -6.684 1.00 86.50 85 ILE A C 1
ATOM 614 O O . ILE A 1 85 ? 11.186 -2.178 -7.716 1.00 86.50 85 ILE A O 1
ATOM 618 N N . ARG A 1 86 ? 10.901 -1.892 -5.502 1.00 86.69 86 ARG A N 1
ATOM 619 C CA . ARG A 1 86 ? 12.059 -1.004 -5.313 1.00 86.69 86 ARG A CA 1
ATOM 620 C C . ARG A 1 86 ? 13.344 -1.652 -5.822 1.00 86.69 86 ARG A C 1
ATOM 622 O O . ARG A 1 86 ? 14.078 -1.023 -6.583 1.00 86.69 86 ARG A O 1
ATOM 629 N N . ASP A 1 87 ? 13.598 -2.899 -5.442 1.00 90.38 87 ASP A N 1
ATOM 630 C CA . ASP A 1 87 ? 14.789 -3.631 -5.873 1.00 90.38 87 ASP A CA 1
ATOM 631 C C . ASP A 1 87 ? 14.792 -3.821 -7.395 1.00 90.38 87 ASP A C 1
ATOM 633 O O . ASP A 1 87 ? 15.812 -3.601 -8.053 1.00 90.38 87 ASP A O 1
ATOM 637 N N . LYS A 1 88 ? 13.629 -4.120 -7.991 1.00 87.00 88 LYS A N 1
ATOM 638 C CA . LYS A 1 88 ? 13.494 -4.242 -9.447 1.00 87.00 88 LYS A CA 1
ATOM 639 C C . LYS A 1 88 ? 13.721 -2.920 -10.185 1.00 87.00 88 LYS A C 1
ATOM 641 O O . LYS A 1 88 ? 14.306 -2.937 -11.269 1.00 87.00 88 LYS A O 1
ATOM 646 N N . LEU A 1 89 ? 13.285 -1.791 -9.628 1.00 83.56 89 LEU A N 1
ATOM 647 C CA . LEU A 1 89 ? 13.517 -0.459 -10.198 1.00 83.56 89 LEU A CA 1
ATOM 648 C C . LEU A 1 89 ? 15.004 -0.101 -10.188 1.00 83.56 89 LEU A C 1
ATOM 650 O O . LEU A 1 89 ? 15.532 0.346 -11.205 1.00 83.56 89 LEU A O 1
ATOM 654 N N . VAL A 1 90 ? 15.687 -0.354 -9.069 1.00 86.50 90 VAL A N 1
ATOM 655 C CA . VAL A 1 90 ? 17.136 -0.143 -8.951 1.00 86.50 90 VAL A CA 1
ATOM 656 C C . VAL A 1 90 ? 17.888 -1.018 -9.953 1.00 86.50 90 VAL A C 1
ATOM 658 O O . VAL A 1 90 ? 18.771 -0.522 -10.649 1.00 86.50 90 VAL A O 1
ATOM 661 N N . GLU A 1 91 ? 17.518 -2.294 -10.076 1.00 84.88 91 GLU A N 1
ATOM 662 C CA . GLU A 1 91 ? 18.131 -3.210 -11.043 1.00 84.88 91 GLU A CA 1
ATOM 663 C C . GLU A 1 91 ? 17.916 -2.741 -12.487 1.00 84.88 91 GLU A C 1
ATOM 665 O O . GLU A 1 91 ? 18.854 -2.679 -13.274 1.00 84.88 91 GLU A O 1
ATOM 670 N N . THR A 1 92 ? 16.692 -2.332 -12.825 1.00 82.94 92 THR A N 1
ATOM 671 C CA . THR A 1 92 ? 16.356 -1.853 -14.174 1.00 82.94 92 THR A CA 1
ATOM 672 C C . THR A 1 92 ? 17.127 -0.578 -14.521 1.00 82.94 92 THR A C 1
ATOM 674 O O . THR A 1 92 ? 17.628 -0.448 -15.634 1.00 82.94 92 THR A O 1
ATOM 677 N N . TYR A 1 93 ? 17.284 0.345 -13.567 1.00 82.19 93 TYR A N 1
ATOM 678 C CA . TYR A 1 93 ? 18.110 1.539 -13.751 1.00 82.19 93 TYR A CA 1
ATOM 679 C C . TYR A 1 93 ? 19.584 1.186 -14.006 1.00 82.19 93 TYR A C 1
ATOM 681 O O . TYR A 1 93 ? 20.210 1.737 -14.913 1.00 82.19 93 TYR A O 1
ATOM 689 N N . ARG A 1 94 ? 20.134 0.229 -13.245 1.00 82.88 94 ARG A N 1
ATOM 690 C CA . ARG A 1 94 ? 21.512 -0.255 -13.429 1.00 82.88 94 ARG A CA 1
ATOM 691 C C . ARG A 1 94 ? 21.704 -0.935 -14.783 1.00 82.88 94 ARG A C 1
ATOM 693 O O . ARG A 1 94 ? 22.724 -0.698 -15.424 1.00 82.88 94 ARG A O 1
ATOM 700 N N . GLU A 1 95 ? 20.735 -1.725 -15.232 1.00 78.94 95 GLU A N 1
ATOM 701 C CA . GLU A 1 95 ? 20.778 -2.407 -16.529 1.00 78.94 95 GLU A CA 1
ATOM 702 C C . GLU A 1 95 ? 20.777 -1.413 -17.700 1.00 78.94 95 GLU A C 1
ATOM 704 O O . GLU A 1 95 ? 21.611 -1.514 -18.599 1.00 78.94 95 GLU A O 1
ATOM 709 N N . VAL A 1 96 ? 19.923 -0.381 -17.655 1.00 74.81 96 VAL A N 1
ATOM 710 C CA . VAL A 1 96 ? 19.904 0.683 -18.677 1.00 74.81 96 VAL A CA 1
ATOM 711 C C . VAL A 1 96 ? 21.255 1.405 -18.761 1.00 74.81 96 VAL A C 1
ATOM 713 O O . VAL A 1 96 ? 21.709 1.730 -19.856 1.00 74.81 96 VAL A O 1
ATOM 716 N N . MET A 1 97 ? 21.933 1.621 -17.629 1.00 70.94 97 MET A N 1
ATOM 717 C CA . MET A 1 97 ? 23.275 2.215 -17.621 1.00 70.94 97 MET A CA 1
ATOM 718 C C . MET A 1 97 ? 24.356 1.285 -18.186 1.00 70.94 97 MET A C 1
ATOM 720 O O . MET A 1 97 ? 25.282 1.772 -18.832 1.00 70.94 97 MET A O 1
ATOM 724 N N . ARG A 1 98 ? 24.249 -0.037 -17.987 1.00 71.06 98 ARG A N 1
ATOM 725 C CA . ARG A 1 98 ? 25.207 -1.020 -18.531 1.00 71.06 98 ARG A CA 1
ATOM 726 C C . ARG A 1 98 ? 25.110 -1.194 -20.044 1.00 71.06 98 ARG A C 1
ATOM 728 O O . ARG A 1 98 ? 26.074 -1.664 -20.636 1.00 71.06 98 ARG A O 1
ATOM 735 N N . MET A 1 99 ? 23.993 -0.811 -20.662 1.00 68.81 99 MET A N 1
ATOM 736 C CA . MET A 1 99 ? 23.820 -0.903 -22.115 1.00 68.81 99 MET A CA 1
ATOM 737 C C . MET A 1 99 ? 24.545 0.214 -22.894 1.00 68.81 99 MET A C 1
ATOM 739 O O . MET A 1 99 ? 24.697 0.090 -24.104 1.00 68.81 99 MET A O 1
ATOM 743 N N . ASN A 1 100 ? 24.990 1.288 -22.226 1.00 52.81 100 ASN A N 1
ATOM 744 C CA . ASN A 1 100 ? 25.566 2.486 -22.860 1.00 52.81 100 ASN A CA 1
ATOM 745 C C . ASN A 1 100 ? 27.098 2.633 -22.703 1.00 52.81 100 ASN A C 1
ATOM 747 O O . ASN A 1 100 ? 27.601 3.755 -22.788 1.00 52.81 100 ASN A O 1
ATOM 751 N N . ILE A 1 101 ? 27.841 1.545 -22.474 1.00 53.34 101 ILE A N 1
ATOM 752 C CA . ILE A 1 101 ? 29.316 1.532 -22.590 1.00 53.34 101 ILE A CA 1
ATOM 753 C C . ILE A 1 101 ? 29.775 0.796 -23.842 1.00 53.34 101 ILE A C 1
ATOM 755 O O . ILE A 1 101 ? 29.058 -0.134 -24.272 1.00 53.34 101 ILE A O 1
#

Sequence (101 aa):
MTIPSISPLTTSGLQGVAQGLKTTATTKTETLGDTFNQVLNKLNESSTNADSLVTQLASGKNVDVADVMIASTENDVNFRVAMAIRDKLVETYREVMRMNI

pLDDT: mean 72.77, std 14.21, range [43.97, 90.5]

Radius of gyration: 27.91 Å; chains: 1; bounding box: 45×32×100 Å